Protein AF-A0A966MDU3-F1 (afdb_monomer_lite)

Structure (mmCIF, N/CA/C/O backbone):
data_AF-A0A966MDU3-F1
#
_entry.id   AF-A0A966MDU3-F1
#
loop_
_atom_site.group_PDB
_atom_site.id
_atom_site.type_symbol
_atom_site.label_atom_id
_atom_site.label_alt_id
_atom_site.label_comp_id
_atom_site.label_asym_id
_atom_site.label_entity_id
_atom_site.label_seq_id
_atom_site.pdbx_PDB_ins_code
_atom_site.Cartn_x
_atom_site.Cartn_y
_atom_site.Cartn_z
_atom_site.occupancy
_atom_site.B_iso_or_equiv
_atom_site.auth_seq_id
_atom_site.auth_comp_id
_atom_site.auth_asym_id
_atom_site.auth_atom_id
_atom_site.pdbx_PDB_model_num
ATOM 1 N N . MET A 1 1 ? -9.081 18.919 31.753 1.00 50.91 1 MET A N 1
ATOM 2 C CA . MET A 1 1 ? -7.919 18.722 30.863 1.00 50.91 1 MET A CA 1
ATOM 3 C C . MET A 1 1 ? -8.267 17.589 29.921 1.00 50.91 1 MET A C 1
ATOM 5 O O . MET A 1 1 ? -8.697 16.552 30.406 1.00 50.91 1 MET A O 1
ATOM 9 N N . SER A 1 2 ? -8.191 17.795 28.608 1.00 60.81 2 SER A N 1
ATOM 10 C CA . SER A 1 2 ? -8.366 16.709 27.639 1.00 60.81 2 SER A CA 1
ATOM 11 C C . SER A 1 2 ? -7.214 15.719 27.815 1.00 60.81 2 SER A C 1
ATOM 13 O O . SER A 1 2 ? -6.061 16.112 27.647 1.00 60.81 2 SER A O 1
ATOM 15 N N . GLY A 1 3 ? -7.515 14.479 28.203 1.00 66.94 3 GLY A N 1
ATOM 16 C CA . GLY A 1 3 ? -6.507 13.429 28.338 1.00 66.94 3 GLY A CA 1
ATOM 17 C C . GLY A 1 3 ? -5.762 13.228 27.022 1.00 66.94 3 GLY A C 1
ATOM 18 O O . GLY A 1 3 ? -6.358 13.263 25.943 1.00 66.94 3 GLY A O 1
ATOM 19 N N . HIS A 1 4 ? -4.448 13.061 27.098 1.00 72.88 4 HIS A N 1
ATOM 20 C CA . HIS A 1 4 ? -3.652 12.776 25.917 1.00 72.88 4 HIS A CA 1
ATOM 21 C C . HIS A 1 4 ? -3.893 11.331 25.463 1.00 72.88 4 HIS A C 1
ATOM 23 O O . HIS A 1 4 ? -3.990 10.419 26.281 1.00 72.88 4 HIS A O 1
ATOM 29 N N . GLY A 1 5 ? -3.940 11.094 24.150 1.00 66.88 5 GLY A N 1
ATOM 30 C CA . GLY A 1 5 ? -4.227 9.770 23.580 1.00 66.88 5 GLY A CA 1
ATOM 31 C C . GLY A 1 5 ? -3.214 8.664 23.918 1.00 66.88 5 GLY A C 1
ATOM 32 O O . GLY A 1 5 ? -3.453 7.513 23.575 1.00 66.88 5 GLY A O 1
ATOM 33 N N . TYR A 1 6 ? -2.096 8.972 24.587 1.00 70.12 6 TYR A N 1
ATOM 34 C CA . TYR A 1 6 ? -1.181 7.954 25.112 1.00 70.12 6 TYR A CA 1
ATOM 35 C C . TYR A 1 6 ? -1.700 7.287 26.396 1.00 70.12 6 TYR A C 1
ATOM 37 O O . TYR A 1 6 ? -1.268 6.184 26.716 1.00 70.12 6 TYR A O 1
ATOM 45 N N . GLU A 1 7 ? -2.645 7.906 27.111 1.00 76.56 7 GLU A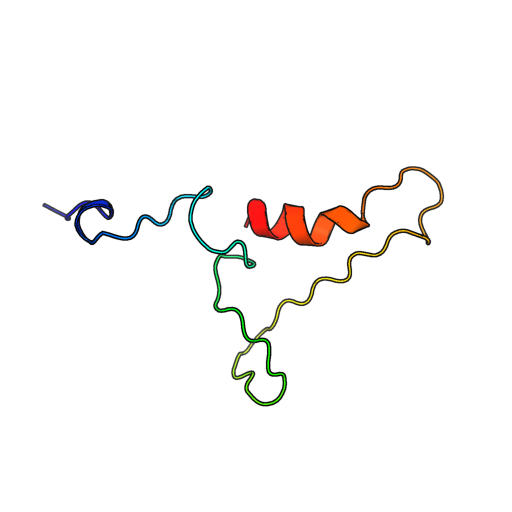 N 1
ATOM 46 C CA . GLU A 1 7 ? -3.186 7.352 28.361 1.00 76.56 7 GLU A CA 1
ATOM 47 C C . GLU A 1 7 ? -4.174 6.201 28.135 1.00 76.56 7 GLU A C 1
ATOM 49 O O . GLU A 1 7 ? -4.427 5.412 29.039 1.00 76.56 7 GLU A O 1
ATOM 54 N N . THR A 1 8 ? -4.687 6.041 26.912 1.00 74.75 8 THR A N 1
ATOM 55 C CA . THR A 1 8 ? -5.597 4.947 26.527 1.00 74.75 8 THR A CA 1
ATOM 56 C C . THR A 1 8 ? -4.862 3.689 26.038 1.00 74.75 8 THR A C 1
ATOM 58 O O . THR A 1 8 ? -5.496 2.714 25.636 1.00 74.75 8 THR A O 1
ATOM 61 N N . GLY A 1 9 ? -3.523 3.683 26.065 1.00 72.75 9 GLY A N 1
ATOM 62 C CA . GLY A 1 9 ? -2.679 2.504 25.834 1.00 72.75 9 GLY A CA 1
ATOM 63 C C . GLY A 1 9 ? -2.401 2.142 24.370 1.00 72.75 9 GLY A C 1
ATOM 64 O O . GLY A 1 9 ? -1.430 1.434 24.102 1.00 72.75 9 GLY A O 1
ATOM 65 N N .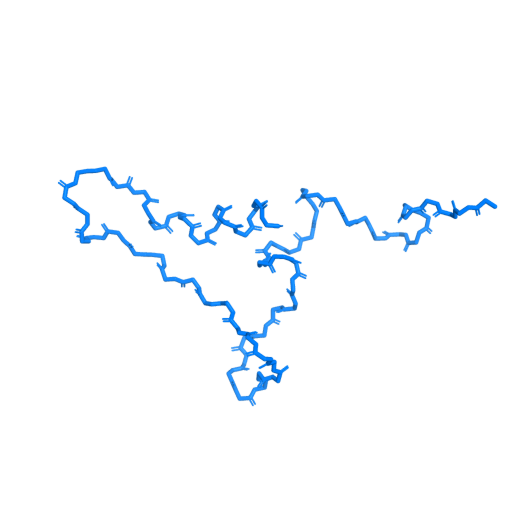 ARG A 1 10 ? -3.178 2.643 23.399 1.00 73.00 10 ARG A N 1
ATOM 66 C CA . ARG A 1 10 ? -2.929 2.393 21.968 1.00 73.00 10 ARG A CA 1
ATOM 67 C C . ARG A 1 10 ? -2.664 3.690 21.216 1.00 73.00 10 ARG A C 1
ATOM 6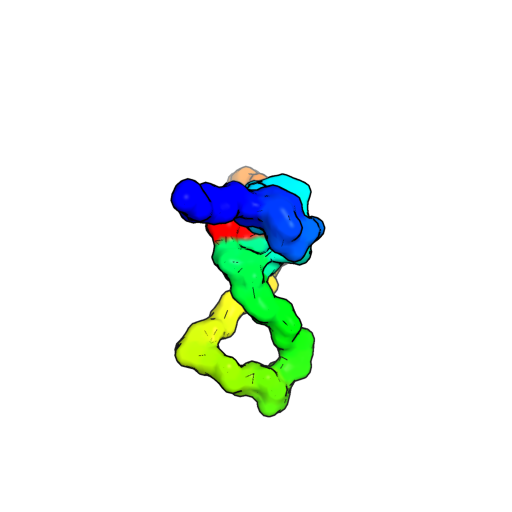9 O O . ARG A 1 10 ? -3.576 4.439 20.881 1.00 73.00 10 ARG A O 1
ATOM 76 N N . LEU A 1 11 ? -1.390 3.920 20.912 1.00 83.06 11 LEU A N 1
ATOM 77 C CA . LEU A 1 11 ? -0.959 5.056 20.107 1.00 83.06 11 LEU A CA 1
ATOM 78 C C . LEU A 1 11 ? -1.447 4.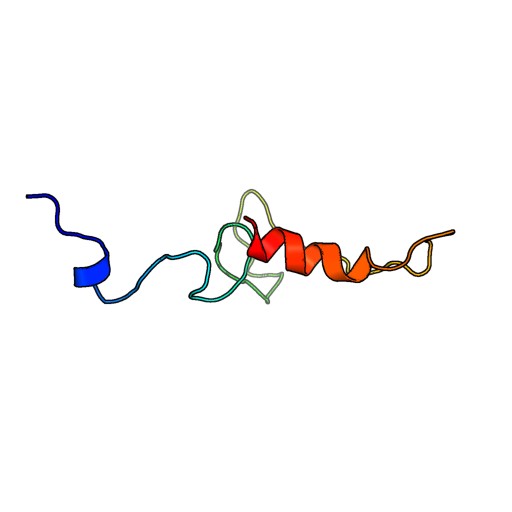913 18.663 1.00 83.06 11 LEU A C 1
ATOM 80 O O . LEU A 1 11 ? -1.317 3.851 18.052 1.00 83.06 11 LEU A O 1
ATOM 84 N N . ASN A 1 12 ? -1.950 6.012 18.106 1.00 85.19 12 ASN A N 1
ATOM 85 C CA . ASN A 1 12 ? -2.281 6.123 16.691 1.00 85.19 12 ASN A CA 1
ATOM 86 C C . ASN A 1 12 ? -1.334 7.109 15.986 1.00 85.19 12 ASN A C 1
ATOM 88 O O . ASN A 1 12 ? -1.748 8.156 15.501 1.00 85.19 12 ASN A O 1
ATOM 92 N N . LEU A 1 13 ? -0.041 6.781 15.975 1.00 90.12 13 LEU A N 1
ATOM 93 C CA . LEU A 1 13 ? 1.007 7.551 15.291 1.00 90.12 13 LEU A CA 1
ATOM 94 C C . LEU A 1 13 ? 1.338 6.917 13.928 1.00 90.12 13 LEU A C 1
ATOM 96 O O . LEU A 1 13 ? 1.102 5.719 13.763 1.00 90.12 13 LEU A O 1
ATOM 100 N N . PRO A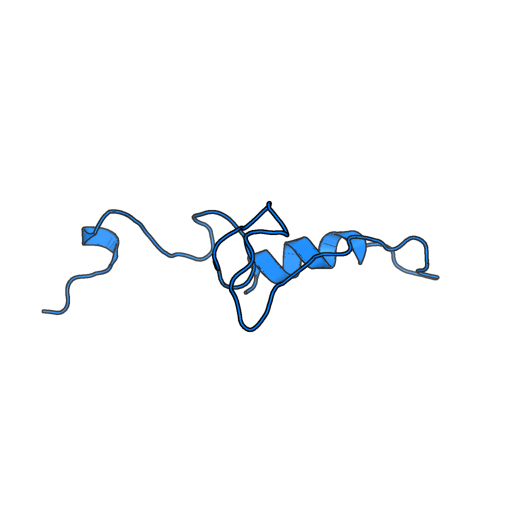 1 14 ? 1.896 7.647 12.947 1.00 91.06 14 PRO A N 1
ATOM 101 C CA . PRO A 1 14 ? 2.122 7.117 11.594 1.00 91.06 14 PRO A CA 1
ATOM 102 C C . PRO A 1 14 ? 2.912 5.797 11.535 1.00 91.06 14 PRO A C 1
ATOM 104 O O . PRO A 1 14 ? 2.598 4.916 10.746 1.00 91.06 14 PRO A O 1
ATOM 107 N N . PHE A 1 15 ? 3.885 5.613 12.427 1.00 91.00 15 PHE A N 1
ATOM 108 C CA . PHE A 1 15 ? 4.789 4.457 12.448 1.00 91.00 15 PHE A CA 1
ATOM 109 C C . PHE A 1 15 ? 4.300 3.271 13.304 1.00 91.00 15 PHE A C 1
ATOM 111 O O . PHE A 1 15 ? 5.052 2.320 13.513 1.00 91.00 15 PHE A O 1
ATOM 118 N N . VAL A 1 16 ? 3.068 3.309 13.829 1.00 91.50 16 VAL A N 1
ATOM 119 C CA . VAL A 1 16 ? 2.495 2.221 14.645 1.00 91.50 16 VAL A CA 1
ATOM 120 C C . VAL A 1 16 ? 1.206 1.656 14.050 1.00 91.50 16 VAL A C 1
ATOM 122 O O . VAL A 1 16 ? 0.370 2.381 13.504 1.00 91.50 16 VAL A O 1
ATOM 125 N N . GLY A 1 17 ? 1.006 0.352 14.252 1.00 90.88 17 GLY A N 1
ATOM 126 C CA . GLY A 1 17 ? -0.191 -0.378 13.834 1.00 90.88 17 GLY A CA 1
ATOM 127 C C . GLY A 1 17 ? -0.079 -1.021 12.451 1.00 90.88 17 GLY A C 1
ATOM 128 O O . GLY A 1 17 ? 0.958 -0.966 11.792 1.00 90.88 17 GLY A O 1
ATOM 129 N N . LEU A 1 18 ? -1.164 -1.675 12.029 1.00 93.25 18 LEU A N 1
ATOM 130 C CA . LEU A 1 18 ? -1.258 -2.259 10.695 1.00 93.25 18 LEU A CA 1
ATOM 131 C C . LEU A 1 18 ? -1.381 -1.136 9.662 1.00 93.25 18 LEU A C 1
ATOM 133 O O . LEU A 1 18 ? -2.233 -0.261 9.781 1.00 93.25 18 LEU A O 1
ATOM 137 N N . CYS A 1 19 ? -0.545 -1.189 8.634 1.00 95.06 19 CYS A N 1
ATOM 138 C CA . CYS A 1 19 ? -0.528 -0.205 7.559 1.00 95.06 19 CYS A CA 1
ATOM 139 C C . CYS A 1 19 ? -1.532 -0.597 6.456 1.00 95.06 19 CYS A C 1
ATOM 141 O O . CYS A 1 19 ? -1.179 -1.098 5.385 1.00 95.06 19 CYS A O 1
ATOM 143 N N . SER A 1 20 ? -2.815 -0.429 6.776 1.00 96.44 20 SER A N 1
ATOM 144 C CA . SER A 1 20 ? -3.909 -0.316 5.809 1.00 96.44 20 SER A CA 1
ATOM 145 C C . SER A 1 20 ? -4.071 1.148 5.375 1.00 96.44 20 SER A C 1
ATOM 147 O O . SER A 1 20 ? -3.507 2.049 5.990 1.00 96.44 20 SER A O 1
ATOM 149 N N . PHE A 1 21 ? -4.831 1.399 4.306 1.00 96.81 21 PHE A N 1
ATOM 150 C CA . PHE A 1 21 ? -5.115 2.771 3.872 1.00 96.81 21 PHE A CA 1
ATOM 151 C C . PHE A 1 21 ? -5.927 3.497 4.949 1.00 96.81 21 PHE A C 1
ATOM 153 O O . PHE A 1 21 ? -6.914 2.937 5.424 1.00 96.81 21 PHE A O 1
ATOM 160 N N . GLY A 1 22 ? -5.491 4.685 5.370 1.00 94.94 22 GLY A N 1
ATOM 161 C CA . GLY A 1 22 ? -6.120 5.482 6.431 1.00 94.94 22 GLY A CA 1
ATOM 162 C C . GLY A 1 22 ? -6.257 4.751 7.772 1.00 94.94 22 GLY A C 1
ATOM 163 O O . GLY A 1 22 ? -7.074 5.137 8.606 1.00 94.94 22 GLY A O 1
ATOM 164 N N . LYS A 1 23 ? -5.519 3.648 7.965 1.00 94.19 23 LYS A N 1
ATOM 165 C CA . LYS A 1 23 ? -5.694 2.694 9.073 1.00 94.19 23 LYS A CA 1
ATOM 166 C C . LYS A 1 23 ? -7.113 2.113 9.202 1.00 94.19 23 LYS A C 1
ATOM 168 O O . LYS A 1 23 ? -7.509 1.688 10.289 1.00 94.19 23 LYS A O 1
ATOM 173 N N . TYR A 1 24 ? -7.867 2.048 8.102 1.00 94.62 24 TYR A N 1
ATOM 174 C CA . TYR A 1 24 ? -9.175 1.389 8.066 1.00 94.62 24 TYR A CA 1
ATOM 175 C C . TYR A 1 24 ? -9.071 -0.126 8.324 1.00 94.62 24 TYR A C 1
ATOM 177 O O . TYR A 1 24 ? -8.003 -0.716 8.113 1.00 94.62 24 TYR A O 1
ATOM 185 N N . PRO A 1 25 ? -10.158 -0.784 8.767 1.00 94.50 25 PRO A N 1
ATOM 186 C CA . PRO A 1 25 ? -10.160 -2.220 9.020 1.00 94.50 25 PRO A CA 1
ATOM 187 C C . PRO A 1 25 ? -9.733 -3.037 7.796 1.00 94.50 25 PRO A C 1
ATOM 189 O O . PRO A 1 25 ? -10.155 -2.780 6.670 1.00 94.50 25 PRO A O 1
ATOM 192 N N . TYR A 1 26 ? -8.895 -4.047 8.027 1.00 95.69 26 TYR A N 1
ATOM 193 C CA . TYR A 1 26 ? -8.567 -5.047 7.017 1.00 95.69 26 TYR A CA 1
ATOM 194 C C . TYR A 1 26 ? -9.640 -6.139 7.013 1.00 95.69 26 TYR A C 1
ATOM 196 O O . TYR A 1 26 ? -9.860 -6.770 8.045 1.00 95.69 26 TYR A O 1
ATOM 204 N N . GLN A 1 27 ? -10.262 -6.377 5.858 1.00 96.62 27 GLN A N 1
ATOM 205 C CA . GLN A 1 27 ? -11.221 -7.460 5.649 1.00 96.62 27 GLN A CA 1
ATOM 206 C C . GLN A 1 27 ? -10.721 -8.376 4.518 1.00 96.62 27 GLN A C 1
ATOM 208 O O . GLN A 1 27 ? -10.768 -7.973 3.355 1.00 96.62 27 GLN A O 1
ATOM 213 N N . PRO A 1 28 ? -10.194 -9.575 4.830 1.00 95.25 28 PRO A N 1
ATOM 214 C CA . PRO A 1 28 ? -9.757 -10.535 3.816 1.00 95.25 28 PRO A CA 1
ATOM 215 C C . PRO A 1 28 ? -10.908 -11.287 3.135 1.00 95.25 28 PRO A C 1
ATOM 217 O O . PRO A 1 28 ? -10.729 -11.784 2.023 1.00 95.25 28 PRO A O 1
ATOM 220 N N . ASP A 1 29 ? -12.056 -11.420 3.801 1.00 96.88 29 ASP A N 1
ATOM 221 C CA . ASP A 1 29 ? -13.206 -12.142 3.269 1.00 96.88 29 ASP A CA 1
ATOM 222 C C . ASP A 1 29 ? -14.105 -11.205 2.462 1.00 96.88 29 ASP A C 1
ATOM 224 O O . ASP A 1 29 ? -14.785 -10.334 3.003 1.00 96.88 29 ASP A O 1
ATOM 228 N N . TRP A 1 30 ? -14.127 -11.435 1.153 1.00 94.81 30 TRP A N 1
ATOM 229 C CA . TRP A 1 30 ? -14.908 -10.673 0.185 1.00 94.81 30 TRP A CA 1
ATOM 230 C C . TRP A 1 30 ? -16.410 -10.724 0.443 1.00 94.81 30 TRP A C 1
ATOM 232 O O . TRP A 1 30 ? -17.106 -9.754 0.156 1.00 94.81 30 TRP A O 1
ATOM 242 N N . SER A 1 31 ? -16.909 -11.837 0.982 1.00 97.38 31 SER A N 1
ATOM 243 C CA . SER A 1 31 ? -18.331 -11.990 1.294 1.00 97.38 31 SER A CA 1
ATOM 244 C C . SER A 1 31 ? -18.753 -11.220 2.548 1.00 97.38 31 SER A C 1
ATOM 246 O O . SER A 1 31 ? -19.935 -10.949 2.734 1.00 97.38 31 SER A O 1
ATOM 248 N N . SER A 1 32 ? -17.776 -10.815 3.362 1.00 96.81 32 SER A N 1
ATOM 249 C CA . SER A 1 32 ? -17.959 -10.089 4.619 1.00 96.81 32 SER A CA 1
ATOM 250 C C . SER A 1 32 ? -17.585 -8.602 4.507 1.00 96.81 32 SER A C 1
ATOM 252 O O . SER A 1 32 ? -17.327 -7.949 5.522 1.00 96.81 32 SER A O 1
ATOM 254 N N . ILE A 1 33 ? -17.493 -8.060 3.287 1.00 96.31 33 ILE A N 1
ATOM 255 C CA . ILE A 1 33 ? -17.274 -6.626 3.060 1.00 96.31 33 ILE A CA 1
ATOM 256 C C . ILE A 1 33 ? -18.614 -5.897 3.197 1.00 96.31 33 ILE A C 1
ATOM 258 O O . ILE A 1 33 ? -19.482 -6.020 2.339 1.00 96.31 33 ILE A O 1
ATOM 262 N N . ASP A 1 34 ? -18.737 -5.101 4.255 1.00 96.44 34 ASP A N 1
ATOM 263 C CA . ASP A 1 34 ? -19.837 -4.162 4.491 1.00 96.44 34 ASP A CA 1
ATOM 264 C C . ASP A 1 34 ? -19.252 -2.745 4.600 1.00 96.44 34 ASP A C 1
ATOM 266 O O . ASP A 1 34 ? -18.770 -2.333 5.657 1.00 96.44 34 ASP A O 1
ATOM 270 N N . ALA A 1 35 ? -19.143 -2.052 3.463 1.00 96.12 35 ALA A N 1
ATOM 271 C CA . ALA A 1 35 ? -18.534 -0.726 3.374 1.00 96.12 35 ALA A CA 1
ATOM 272 C C . ALA A 1 35 ? -18.995 0.025 2.119 1.00 96.12 35 ALA A C 1
ATOM 274 O O . ALA A 1 35 ? -19.195 -0.582 1.068 1.00 96.12 35 ALA A O 1
ATOM 275 N N . ASP A 1 36 ? -19.044 1.358 2.195 1.00 97.44 36 ASP A N 1
ATOM 276 C CA . ASP A 1 36 ? -19.288 2.216 1.026 1.00 97.44 36 ASP A CA 1
ATOM 277 C C . ASP A 1 36 ? -18.142 2.133 0.000 1.00 97.44 36 ASP A C 1
ATOM 279 O O . ASP A 1 36 ? -18.355 2.228 -1.209 1.00 97.44 36 ASP A O 1
ATOM 283 N N . PHE A 1 37 ? -16.908 1.946 0.488 1.00 95.31 37 PHE A N 1
ATOM 284 C CA . PHE A 1 37 ? -15.697 1.855 -0.326 1.00 95.31 37 PHE A CA 1
ATOM 285 C C . PHE A 1 37 ? -14.729 0.808 0.232 1.00 95.31 37 PHE A C 1
ATOM 287 O O . PHE A 1 37 ? -14.540 0.697 1.443 1.00 95.31 37 PHE A O 1
ATOM 294 N N . ALA A 1 38 ? -14.041 0.097 -0.664 1.00 96.12 38 ALA A N 1
ATOM 295 C CA . ALA A 1 38 ? -12.971 -0.839 -0.329 1.00 96.12 38 ALA A CA 1
ATOM 296 C C . ALA A 1 38 ? -11.697 -0.514 -1.123 1.00 96.12 38 ALA A C 1
ATOM 298 O O . ALA A 1 38 ? -11.754 -0.165 -2.302 1.00 96.12 38 ALA A O 1
ATOM 299 N N . ILE A 1 39 ? -10.531 -0.646 -0.479 1.00 97.00 39 ILE A N 1
ATOM 300 C CA . ILE A 1 39 ? -9.230 -0.338 -1.088 1.00 97.00 39 ILE A CA 1
ATOM 301 C C . ILE A 1 39 ? -8.457 -1.624 -1.379 1.00 97.00 39 ILE A C 1
ATOM 303 O O . ILE A 1 39 ? -7.941 -2.281 -0.471 1.00 97.00 39 ILE A O 1
ATOM 307 N N . LEU A 1 40 ? -8.289 -1.929 -2.665 1.00 96.75 40 LEU A N 1
ATOM 308 C CA . LEU A 1 40 ? -7.453 -3.023 -3.153 1.00 96.75 40 LEU A CA 1
ATOM 309 C C . LEU A 1 40 ? -6.170 -2.472 -3.785 1.00 96.75 40 LEU A C 1
ATOM 311 O O . LEU A 1 40 ? -6.198 -1.520 -4.558 1.00 96.75 40 LEU A O 1
ATOM 315 N N . GLY A 1 41 ? -5.028 -3.085 -3.469 1.00 97.06 41 GLY A N 1
ATOM 316 C CA . GLY A 1 41 ? -3.764 -2.761 -4.130 1.00 97.06 41 GLY A CA 1
ATOM 317 C C . GLY A 1 41 ? -3.478 -3.737 -5.266 1.00 97.06 41 GLY A C 1
ATOM 318 O O . GLY A 1 41 ? -3.520 -4.940 -5.033 1.00 97.06 41 GLY A O 1
ATOM 319 N N . ALA A 1 42 ? -3.113 -3.232 -6.445 1.00 97.44 42 ALA A N 1
ATOM 320 C CA . ALA A 1 42 ? -2.613 -4.029 -7.567 1.00 97.44 42 ALA A CA 1
ATOM 321 C C . ALA A 1 42 ? -1.108 -3.747 -7.780 1.00 97.44 42 ALA A C 1
ATOM 323 O O . ALA A 1 42 ? -0.756 -2.831 -8.524 1.00 97.44 42 ALA A O 1
ATOM 324 N N . PRO A 1 43 ? -0.197 -4.459 -7.087 1.00 97.69 43 PRO A N 1
ATOM 325 C CA . PRO A 1 43 ? 1.239 -4.177 -7.118 1.00 97.69 43 PRO A CA 1
ATOM 326 C C . PRO A 1 43 ? 1.898 -4.739 -8.387 1.00 97.69 43 PRO A C 1
ATOM 328 O O . PRO A 1 43 ? 2.611 -5.739 -8.349 1.00 97.69 43 PRO A O 1
ATOM 331 N N . PHE A 1 44 ? 1.662 -4.090 -9.525 1.00 98.06 44 PHE A N 1
ATOM 332 C CA . PHE A 1 44 ? 2.158 -4.525 -10.829 1.00 98.06 44 PHE A CA 1
ATOM 333 C C . PHE A 1 44 ? 2.807 -3.373 -11.597 1.00 98.06 44 PHE A C 1
ATOM 335 O O . PHE A 1 44 ? 2.266 -2.272 -11.649 1.00 98.06 44 PHE A O 1
ATOM 342 N N . ASP A 1 45 ? 3.960 -3.626 -12.219 1.00 97.88 45 ASP A N 1
ATOM 343 C CA . ASP A 1 45 ? 4.665 -2.628 -13.035 1.00 97.88 45 ASP A CA 1
ATOM 344 C C . ASP A 1 45 ? 5.384 -3.202 -14.272 1.00 97.88 45 ASP A C 1
ATOM 346 O O . ASP A 1 45 ? 6.161 -2.486 -14.904 1.00 97.88 45 ASP A O 1
ATOM 350 N N . PHE A 1 46 ? 5.111 -4.449 -14.682 1.00 96.62 46 PHE A N 1
ATOM 351 C CA . PHE A 1 46 ? 5.743 -5.026 -15.886 1.00 96.62 46 PHE A CA 1
ATOM 352 C C . PHE A 1 46 ? 5.287 -4.348 -17.191 1.00 96.62 46 PHE A C 1
ATOM 354 O O . PHE A 1 46 ? 5.882 -4.578 -18.236 1.00 96.62 46 PHE A O 1
ATOM 361 N N . GLY A 1 47 ? 4.252 -3.503 -17.145 1.00 95.81 47 GLY A N 1
ATOM 362 C CA . GLY A 1 47 ? 3.843 -2.655 -18.270 1.00 95.81 47 GLY A CA 1
ATOM 363 C C . GLY A 1 47 ? 4.617 -1.335 -18.392 1.00 95.81 47 GLY A C 1
ATOM 364 O O . GLY A 1 47 ? 4.374 -0.577 -19.327 1.00 95.81 47 GLY A O 1
ATOM 365 N N . THR A 1 48 ? 5.512 -1.011 -17.451 1.00 95.25 48 THR A N 1
ATOM 366 C CA . THR A 1 48 ? 6.271 0.251 -17.489 1.00 95.25 48 THR A CA 1
ATOM 367 C C . THR A 1 48 ? 7.385 0.210 -18.543 1.00 95.25 48 THR A C 1
ATOM 369 O O . THR A 1 48 ? 8.099 -0.779 -18.667 1.00 95.25 48 THR A O 1
ATOM 372 N N . GLN A 1 49 ? 7.553 1.299 -19.305 1.00 97.00 49 GLN A N 1
ATOM 373 C CA . GLN A 1 49 ? 8.553 1.380 -20.386 1.00 97.00 49 GLN A CA 1
ATOM 374 C C . GLN A 1 49 ? 9.909 1.954 -19.949 1.00 97.00 49 GLN A C 1
ATOM 376 O O . GLN A 1 49 ? 10.882 1.847 -20.690 1.00 97.00 49 GLN A O 1
ATOM 381 N N . PHE A 1 50 ? 9.977 2.606 -18.783 1.00 96.69 50 PHE A N 1
ATOM 382 C CA . PHE A 1 50 ? 11.185 3.302 -18.332 1.00 96.69 50 PHE A CA 1
ATOM 383 C C . PHE A 1 50 ? 11.580 2.921 -16.905 1.00 96.69 50 PHE A C 1
ATOM 385 O O . PHE A 1 50 ? 12.366 2.000 -16.703 1.00 96.69 50 PHE A O 1
ATOM 392 N N . ARG A 1 51 ? 11.064 3.636 -15.900 1.00 97.38 51 ARG A N 1
ATOM 393 C CA . ARG A 1 51 ? 11.414 3.401 -14.496 1.00 97.38 51 ARG A CA 1
ATOM 394 C C . ARG A 1 51 ? 10.439 2.414 -13.866 1.00 97.38 51 ARG A C 1
ATOM 396 O O . ARG A 1 51 ? 9.244 2.692 -13.787 1.00 97.38 51 ARG A O 1
ATOM 403 N N . ALA A 1 52 ? 10.982 1.303 -13.378 1.00 97.31 52 ALA A N 1
ATOM 404 C CA . ALA A 1 52 ? 10.270 0.384 -12.501 1.00 97.31 52 ALA A CA 1
ATOM 405 C C . ALA A 1 52 ? 9.989 1.027 -11.131 1.00 97.31 52 ALA A C 1
ATOM 407 O O . ALA A 1 52 ? 10.602 2.032 -10.762 1.00 97.31 52 ALA A O 1
ATOM 408 N N . GLY A 1 53 ? 9.085 0.415 -10.361 1.00 97.75 53 GLY A N 1
ATOM 409 C CA . GLY A 1 53 ? 8.830 0.790 -8.969 1.00 97.75 53 GLY A CA 1
ATOM 410 C C . GLY A 1 53 ? 7.360 1.015 -8.628 1.00 97.75 53 GLY A C 1
ATOM 411 O O . GLY A 1 53 ? 7.013 1.001 -7.448 1.00 97.75 53 GLY A O 1
ATOM 412 N N . ALA A 1 54 ? 6.470 1.141 -9.620 1.00 98.12 54 ALA A N 1
ATOM 413 C CA . ALA A 1 54 ? 5.038 1.333 -9.369 1.00 98.12 54 ALA A CA 1
ATOM 414 C C . ALA A 1 54 ? 4.415 0.174 -8.564 1.00 98.12 54 ALA A C 1
ATOM 416 O O . ALA A 1 54 ? 3.473 0.395 -7.805 1.00 98.12 54 ALA A O 1
ATOM 417 N N . ARG A 1 55 ? 5.006 -1.033 -8.614 1.00 98.25 55 ARG A N 1
ATOM 418 C CA . ARG A 1 55 ? 4.598 -2.175 -7.777 1.00 98.25 55 ARG A CA 1
ATOM 419 C C . ARG A 1 55 ? 4.687 -1.897 -6.269 1.00 98.25 55 ARG A C 1
ATOM 421 O O . ARG A 1 55 ? 3.954 -2.507 -5.498 1.00 98.25 55 ARG A O 1
ATOM 428 N N . PHE A 1 56 ? 5.552 -0.972 -5.844 1.00 98.25 56 PHE A N 1
ATOM 429 C CA . PHE A 1 56 ? 5.690 -0.559 -4.442 1.00 98.25 56 PHE A CA 1
ATOM 430 C C . PHE A 1 56 ? 4.678 0.528 -4.042 1.00 98.25 56 PHE A C 1
ATOM 432 O O . PHE A 1 56 ? 4.446 0.750 -2.854 1.00 98.25 56 PHE A O 1
ATOM 439 N N . GLY A 1 57 ? 4.025 1.165 -5.021 1.00 98.19 57 GLY A N 1
ATOM 440 C CA . GLY A 1 57 ? 3.061 2.249 -4.826 1.00 98.19 57 GLY 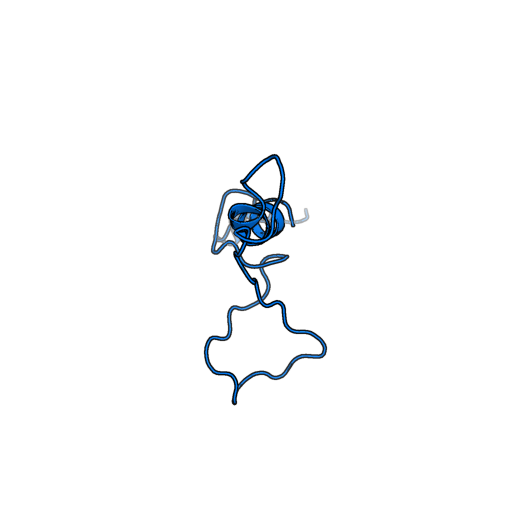A CA 1
ATOM 441 C C . GLY A 1 57 ? 1.921 1.905 -3.863 1.00 98.19 57 GLY A C 1
ATOM 442 O O . GLY A 1 57 ? 1.726 2.645 -2.901 1.00 98.19 57 GLY A O 1
ATOM 443 N N . PRO A 1 58 ? 1.211 0.767 -4.015 1.00 98.44 58 PRO A N 1
ATOM 444 C CA . PRO A 1 58 ? 0.128 0.409 -3.100 1.00 98.44 58 PRO A CA 1
ATOM 445 C C . PRO A 1 58 ? 0.555 0.277 -1.634 1.00 98.44 58 PRO A C 1
ATOM 447 O O . PRO A 1 58 ? -0.278 0.443 -0.746 1.00 98.44 58 PRO A O 1
ATOM 450 N N . ARG A 1 59 ? 1.821 -0.059 -1.357 1.00 97.75 59 ARG A N 1
ATOM 451 C CA . ARG A 1 59 ? 2.349 -0.068 0.011 1.00 97.75 59 ARG A CA 1
ATOM 452 C C . ARG A 1 59 ? 2.694 1.349 0.466 1.00 97.75 59 ARG A C 1
ATOM 454 O O . ARG A 1 59 ? 2.227 1.748 1.525 1.00 97.75 59 ARG A O 1
ATOM 461 N N . GLY A 1 60 ? 3.414 2.114 -0.356 1.00 97.94 60 GLY A N 1
ATOM 462 C CA . GLY A 1 60 ? 3.797 3.492 -0.032 1.00 97.94 60 GLY A CA 1
ATOM 463 C C . GLY A 1 60 ? 2.601 4.419 0.213 1.00 97.94 60 GLY A C 1
ATOM 464 O O . GLY A 1 60 ? 2.620 5.208 1.149 1.00 97.94 60 GLY A O 1
ATOM 465 N N . ILE A 1 61 ? 1.515 4.272 -0.555 1.00 98.19 61 ILE A N 1
ATOM 466 C CA . ILE A 1 61 ? 0.277 5.042 -0.346 1.00 98.19 61 ILE A CA 1
ATOM 467 C C . ILE A 1 61 ? -0.335 4.746 1.029 1.00 98.19 61 ILE A C 1
ATOM 469 O O . ILE A 1 61 ? -0.783 5.669 1.694 1.00 98.19 61 ILE A O 1
ATOM 473 N N . ARG A 1 62 ? -0.337 3.484 1.480 1.00 97.94 62 ARG A N 1
ATOM 474 C CA . ARG A 1 62 ? -0.872 3.113 2.805 1.00 97.94 62 ARG A CA 1
ATOM 475 C C . ARG A 1 62 ? 0.003 3.603 3.957 1.00 97.94 62 ARG A C 1
ATOM 477 O O . ARG A 1 62 ? -0.499 3.811 5.051 1.00 97.94 62 ARG A O 1
ATOM 484 N N . GLU A 1 63 ? 1.309 3.733 3.741 1.00 96.56 63 GLU A N 1
ATOM 485 C CA . GLU A 1 63 ? 2.229 4.272 4.753 1.00 96.56 63 GLU A CA 1
ATOM 486 C C . GLU A 1 63 ? 2.085 5.790 4.901 1.00 96.56 63 GLU A C 1
ATOM 488 O O . GLU A 1 63 ? 2.320 6.322 5.982 1.00 96.56 63 GLU A O 1
ATOM 493 N N . ALA A 1 64 ? 1.687 6.474 3.825 1.00 96.69 64 ALA A N 1
ATOM 494 C CA . ALA A 1 64 ? 1.515 7.923 3.787 1.00 96.69 64 ALA A CA 1
ATOM 495 C C . ALA A 1 64 ? 0.091 8.409 4.123 1.00 96.69 64 ALA A C 1
ATOM 497 O O . ALA A 1 64 ? -0.083 9.603 4.362 1.00 96.69 64 ALA A O 1
ATOM 498 N N . SER A 1 65 ? -0.910 7.521 4.085 1.00 94.69 65 SER A N 1
ATOM 499 C CA . SER A 1 65 ? -2.333 7.832 4.307 1.00 94.69 65 SER A CA 1
ATOM 500 C C . SER A 1 65 ? -2.720 7.984 5.770 1.00 94.69 65 SER A C 1
ATOM 502 O O . SER A 1 65 ? -2.232 7.156 6.573 1.00 94.69 65 SER A O 1
#

pLDDT: mean 91.48, std 10.56, range [50.91, 98.44]

Sequence (65 aa):
MSGHGYETGRLNLPFVGLCSFGKYPYQPDWSSIDADFAILGAPFDFGTQFRAGARFGPRGIREAS

Radius of gyration: 16.39 Å; chains: 1; bounding box: 31×31×51 Å

Secondary structure (DSSP, 8-state):
-PPPTTTTS----TTSS---GGGPPP---GGG--SS---------TT-SS---GGGHHHHHHHH-

Foldseek 3Di:
DPDDPVVVVDDPDLPDDDLDAVNDDDDPDPVPDDDPDDDDDDLDDPVPDDDDDSSCVNRVNSSVD